Protein AF-A0A5B9FQT1-F1 (afdb_monomer)

Secondary structure (DSSP, 8-state):
-HHHHHHHHHHHHHHHHHHHHHH-----HHHHHSPPTTEEEEEEESSS--SS-PPEEEE-TTSEEEEEEE-TTS-EEE-SEETTEE---EEEEE-TTSEEEETTEEEEEEEE-SSEEEEEETTTTEEEEEEEEETT-SPPPHHHHHHHHHH-GGGS---S---

Solvent-accessible surface area (backbone atoms only — not comparable to full-atom values): 9468 Å² total; per-residue (Å²): 112,72,70,59,55,53,51,52,52,51,52,54,50,53,52,52,53,53,52,55,61,62,70,65,59,73,72,53,69,58,66,54,61,38,47,54,99,58,33,31,31,36,44,43,37,77,89,61,65,48,81,96,65,41,58,27,36,35,39,43,95,86,35,40,30,40,48,28,45,68,48,64,85,54,48,81,43,79,43,54,58,62,86,92,45,74,46,72,79,28,50,41,51,64,50,97,84,40,34,38,36,51,59,96,44,70,28,42,54,80,46,74,51,90,51,38,38,37,31,38,36,74,95,70,78,43,60,36,37,34,37,60,41,51,70,84,49,90,72,74,34,64,50,56,58,56,52,52,45,70,75,42,47,86,82,56,70,81,84,79,71,96,124

pLDDT: mean 82.88, std 13.36, range [40.06, 96.5]

Sequence (163 aa):
MLKSIKRIIVFSLLFLQSLIIISCQNQSLEKCVINGKKDYWLLYDEVEPGYLGGPYFKFNDDGVCRRYQKDLNNEFTQTNSQGDLVFYDTAWSVSRDSILTWGEHSLDIVDYNENTITLYLNRQDRFLFLFRVNENSARKPLRYYIDKRKEYPEKYPEPYSKL

Foldseek 3Di:
DVVVVVVVVVVVVVVVVVVVVVVPPPPPVLNLQADDPQKWWAKAFPVCGDDVWGWIWGCHPVQWIWIWGADQQLDIDTDQADVVRGDDTWGWDADPQQWIDTHPATWHFPDGDNAKTWTARVVVRGIMMIGMDGSPDPDHGPVVVVVVCVVCVVVVPDDDDDD

Mean predicted aligned error: 10.68 Å

Nearest PDB structures (foldseek):
  1n5b-assembly1_A  TM=2.147E-01  e=5.914E-01  Yersinia enterocolitica
  7nsb-assembly1_7  TM=2.151E-01  e=1.022E+00  Saccharomyces cerevisiae S288C
  7oui-assembly1_o  TM=2.557E-01  e=1.866E+00  Arabidopsis thaliana
  1x6b-assembly1_A  TM=4.214E-01  e=9.125E+00  Homo sapiens
  5mdx-assembly1_o  TM=1.273E-01  e=4.732E+00  Arabidopsis thaliana

Radius of gyration: 23.07 Å; Cα contacts (8 Å, |Δi|>4): 232; chains: 1; bounding box: 36×56×79 Å

Organism: NCBI:txid2602769

Structure (mmCIF, N/CA/C/O backbone):
data_AF-A0A5B9FQT1-F1
#
_entry.id   AF-A0A5B9FQT1-F1
#
loop_
_atom_site.group_PDB
_atom_site.id
_atom_site.type_symbol
_atom_site.label_atom_id
_atom_site.label_alt_id
_atom_site.label_comp_id
_atom_site.label_asym_id
_atom_site.label_entity_id
_atom_site.label_seq_id
_atom_site.pdbx_PDB_ins_code
_atom_site.Cartn_x
_atom_site.Cartn_y
_atom_site.Cartn_z
_atom_site.occupancy
_atom_site.B_iso_or_equiv
_atom_site.auth_seq_id
_atom_site.auth_comp_id
_atom_site.auth_asym_id
_atom_site.auth_atom_id
_atom_site.pdbx_PDB_model_num
ATOM 1 N N . MET A 1 1 ? -5.832 -35.274 51.185 1.00 58.97 1 MET A N 1
ATOM 2 C CA . MET A 1 1 ? -4.822 -35.149 50.109 1.00 58.97 1 MET A CA 1
ATOM 3 C C . MET A 1 1 ? -5.441 -35.151 48.704 1.00 58.97 1 MET A C 1
ATOM 5 O O . MET A 1 1 ? -5.310 -34.154 48.009 1.00 58.97 1 MET A O 1
ATOM 9 N N . LEU A 1 2 ? -6.209 -36.181 48.310 1.00 59.16 2 LEU A N 1
ATOM 10 C CA . LEU A 1 2 ? -6.812 -36.302 46.963 1.00 59.16 2 LEU A CA 1
ATOM 11 C C . LEU A 1 2 ? -7.696 -35.111 46.516 1.00 59.16 2 LEU A C 1
ATOM 13 O O . LEU A 1 2 ? -7.672 -34.716 45.353 1.00 59.16 2 LEU A O 1
ATOM 17 N N . LYS A 1 3 ? -8.469 -34.512 47.437 1.00 63.12 3 LYS A N 1
ATOM 18 C CA . LYS A 1 3 ? -9.337 -33.351 47.143 1.00 63.12 3 LYS A CA 1
ATOM 19 C C . LYS A 1 3 ? -8.549 -32.075 46.811 1.00 63.12 3 LYS A C 1
ATOM 21 O O . LYS A 1 3 ? -8.993 -31.312 45.959 1.00 63.12 3 LYS A O 1
ATOM 26 N N . SER A 1 4 ? -7.387 -31.859 47.435 1.00 68.19 4 SER A N 1
ATOM 27 C CA . SER A 1 4 ? -6.521 -30.711 47.117 1.00 68.19 4 SER A CA 1
ATOM 28 C C . SER A 1 4 ? -5.854 -30.875 45.756 1.00 68.19 4 SER A C 1
ATOM 30 O O . SER A 1 4 ? -5.806 -29.918 44.997 1.00 68.19 4 SER A O 1
ATOM 32 N N . ILE A 1 5 ? -5.436 -32.096 45.407 1.00 75.81 5 ILE A N 1
ATOM 33 C CA . ILE A 1 5 ? -4.836 -32.398 44.098 1.00 75.81 5 ILE A CA 1
ATOM 34 C C . ILE A 1 5 ? -5.850 -32.145 42.969 1.00 75.81 5 ILE A C 1
ATOM 36 O O . ILE A 1 5 ? -5.521 -31.482 41.991 1.00 75.81 5 ILE A O 1
ATOM 40 N N . LYS A 1 6 ? -7.116 -32.560 43.140 1.00 75.06 6 LYS A N 1
ATOM 41 C CA . LYS A 1 6 ? -8.190 -32.251 42.174 1.00 75.06 6 LYS A CA 1
ATOM 42 C C . LYS A 1 6 ? -8.433 -30.746 42.008 1.00 75.06 6 LYS A C 1
ATOM 44 O O . LYS A 1 6 ? -8.639 -30.295 40.889 1.00 75.06 6 LYS A O 1
ATOM 49 N N . ARG A 1 7 ? -8.397 -29.966 43.097 1.00 79.69 7 ARG A N 1
ATOM 50 C CA . ARG A 1 7 ? -8.567 -28.502 43.033 1.00 79.69 7 ARG A CA 1
ATOM 51 C C . ARG A 1 7 ? -7.412 -27.818 42.304 1.00 79.69 7 ARG A C 1
ATOM 53 O O . ARG A 1 7 ? -7.671 -26.930 41.502 1.00 79.69 7 ARG A O 1
ATOM 60 N N . ILE A 1 8 ? -6.175 -28.257 42.539 1.00 84.62 8 ILE A N 1
ATOM 61 C CA . ILE A 1 8 ? -4.988 -27.726 41.854 1.00 84.62 8 ILE A CA 1
ATOM 62 C C . ILE A 1 8 ? -5.077 -27.997 40.350 1.00 84.62 8 ILE A C 1
ATOM 64 O O . ILE A 1 8 ? -4.928 -27.068 39.569 1.00 84.62 8 ILE A O 1
ATOM 68 N N . ILE A 1 9 ? -5.420 -29.226 39.945 1.00 84.56 9 ILE A N 1
ATOM 69 C CA . ILE A 1 9 ? -5.557 -29.586 38.523 1.00 84.56 9 ILE A CA 1
ATOM 70 C C . ILE A 1 9 ? -6.621 -28.725 37.829 1.00 84.56 9 ILE A C 1
ATOM 72 O O . ILE A 1 9 ? -6.376 -28.223 36.737 1.00 84.56 9 ILE A O 1
ATOM 76 N N . VAL A 1 10 ? -7.780 -28.510 38.463 1.00 84.94 10 VAL A N 1
ATOM 77 C CA . VAL A 1 10 ? -8.852 -27.670 37.897 1.00 84.94 10 VAL A CA 1
ATOM 78 C C . VAL A 1 10 ? -8.406 -26.212 37.757 1.00 84.94 10 VAL A C 1
ATOM 80 O O . VAL A 1 10 ? -8.638 -25.610 36.712 1.00 84.94 10 VAL A O 1
ATOM 83 N N . PHE A 1 11 ? -7.723 -25.654 38.760 1.00 87.00 11 PHE A N 1
ATOM 84 C CA . PHE A 1 11 ? -7.180 -24.295 38.677 1.00 87.00 11 PHE A CA 1
ATOM 85 C C . PHE A 1 11 ? -6.124 -24.157 37.576 1.00 87.00 11 PHE A C 1
ATOM 87 O O . PHE A 1 11 ? -6.158 -23.189 36.821 1.00 87.00 11 PHE A O 1
ATOM 94 N N . SER A 1 12 ? -5.226 -25.135 37.441 1.00 85.75 12 SER A N 1
ATOM 95 C CA . SER A 1 12 ? -4.229 -25.156 36.368 1.00 85.75 12 SER A CA 1
ATOM 96 C C . SER A 1 12 ? -4.880 -25.239 34.986 1.00 85.75 12 SER A C 1
ATOM 98 O O . SER A 1 12 ? -4.436 -24.554 34.070 1.00 85.75 12 SER A O 1
ATOM 100 N N . LEU A 1 13 ? -5.956 -26.020 34.836 1.00 85.62 13 LEU A N 1
ATOM 101 C CA . LEU A 1 13 ? -6.678 -26.149 33.569 1.00 85.62 13 LEU A CA 1
ATOM 102 C C . LEU A 1 13 ? -7.410 -24.851 33.187 1.00 85.62 13 LEU A C 1
ATOM 104 O O . LEU A 1 13 ? -7.356 -24.437 32.033 1.00 85.62 13 LEU A O 1
ATOM 108 N N . LEU A 1 14 ? -8.046 -24.187 34.159 1.00 83.69 14 LEU A N 1
ATOM 109 C CA . LEU A 1 14 ? -8.715 -22.894 33.962 1.00 83.69 14 LEU A CA 1
ATOM 110 C C . LEU A 1 14 ? -7.716 -21.783 33.621 1.00 83.69 14 LEU A C 1
ATOM 112 O O . LEU A 1 14 ? -7.975 -20.962 32.743 1.00 83.69 14 LEU A O 1
ATOM 116 N N . PHE A 1 15 ? -6.547 -21.782 34.265 1.00 84.25 15 PHE A N 1
ATOM 117 C CA . PHE A 1 15 ? -5.469 -20.850 33.948 1.00 84.25 15 PHE A CA 1
ATOM 118 C C . PHE A 1 15 ? -4.927 -21.084 32.530 1.00 84.25 15 PHE A C 1
ATOM 120 O O . PHE A 1 15 ? -4.775 -20.135 31.761 1.00 84.25 15 PHE A O 1
ATOM 127 N N . LEU A 1 16 ? -4.734 -22.344 32.129 1.00 82.56 16 LEU A N 1
ATOM 128 C CA . LEU A 1 16 ? -4.306 -22.690 30.773 1.00 82.56 16 LEU A CA 1
ATOM 129 C C . LEU A 1 16 ? -5.355 -22.281 29.722 1.00 82.56 16 LEU A C 1
ATOM 131 O O . LEU A 1 16 ? -4.995 -21.729 28.687 1.00 82.56 16 LEU A O 1
ATOM 135 N N . GLN A 1 17 ? -6.649 -22.461 30.010 1.00 77.62 17 GLN A N 1
ATOM 136 C CA . GLN A 1 17 ? -7.736 -21.964 29.157 1.00 77.62 17 GLN A CA 1
ATOM 137 C C . GLN A 1 17 ? -7.740 -20.433 29.051 1.00 77.62 17 GLN A C 1
ATOM 139 O O . GLN A 1 17 ? -7.922 -19.911 27.953 1.00 77.62 17 GLN A O 1
ATOM 144 N N . SER A 1 18 ? -7.468 -19.699 30.138 1.00 75.12 18 SER A N 1
ATOM 145 C CA . SER A 1 18 ? -7.366 -18.233 30.070 1.00 75.12 18 SER A CA 1
ATOM 146 C C . SER A 1 18 ? -6.196 -17.747 29.209 1.00 75.12 18 SER A C 1
ATOM 148 O O . SER A 1 18 ? -6.330 -16.736 28.525 1.00 75.12 18 SER A O 1
ATOM 150 N N . LEU A 1 19 ? -5.083 -18.489 29.162 1.00 68.94 19 LEU A N 1
ATOM 151 C CA . LEU A 1 19 ? -3.942 -18.159 28.301 1.00 68.94 19 LEU A CA 1
ATOM 152 C C . LEU A 1 19 ? -4.260 -18.371 26.812 1.00 68.94 19 LEU A C 1
ATOM 154 O O . LEU A 1 19 ? -3.812 -17.590 25.974 1.00 68.94 19 LEU A O 1
ATOM 158 N N . ILE A 1 20 ? -5.084 -19.370 26.480 1.00 64.44 20 ILE A N 1
ATOM 159 C CA . ILE A 1 20 ? -5.521 -19.627 25.097 1.00 64.44 20 ILE A CA 1
ATOM 160 C C . ILE A 1 20 ? -6.446 -18.503 24.594 1.00 64.44 20 ILE A C 1
ATOM 162 O O . ILE A 1 20 ? -6.334 -18.089 23.443 1.00 64.44 20 ILE A O 1
ATOM 166 N N . ILE A 1 21 ? -7.302 -17.944 25.460 1.00 59.56 21 ILE A N 1
ATOM 167 C CA . ILE A 1 21 ? -8.218 -16.845 25.098 1.00 59.56 21 ILE A CA 1
ATOM 168 C C . ILE A 1 21 ? -7.454 -15.538 24.813 1.00 59.56 21 ILE A C 1
ATOM 170 O O . ILE A 1 21 ? -7.856 -14.773 23.941 1.00 59.56 21 ILE A O 1
ATOM 174 N N . ILE A 1 22 ? -6.324 -15.295 25.488 1.00 55.47 22 ILE A N 1
ATOM 175 C CA . ILE A 1 22 ? -5.496 -14.093 25.269 1.00 55.47 22 ILE A CA 1
ATOM 176 C C . ILE A 1 22 ? -4.637 -14.230 24.000 1.00 55.47 22 ILE A C 1
ATOM 178 O O . ILE A 1 22 ? -4.338 -13.230 23.352 1.00 55.47 22 ILE A O 1
ATOM 182 N N . SER A 1 23 ? -4.273 -15.460 23.610 1.00 45.94 23 SER A N 1
ATOM 183 C CA . SER A 1 23 ? -3.486 -15.722 22.395 1.00 45.94 23 SER A CA 1
ATOM 184 C C . SER A 1 23 ? -4.308 -15.677 21.103 1.00 45.94 23 SER A C 1
ATOM 186 O O . SER A 1 23 ? -3.719 -15.575 20.029 1.00 45.94 23 SER A O 1
ATOM 188 N N . CYS A 1 24 ? -5.643 -15.666 21.180 1.00 47.91 24 CYS A N 1
ATOM 189 C CA . CYS A 1 24 ? -6.507 -15.201 20.090 1.00 47.91 24 CYS A CA 1
ATOM 190 C C . CYS A 1 24 ? -6.536 -13.661 20.075 1.00 47.91 24 CYS A C 1
ATOM 192 O O . CYS A 1 24 ? -7.586 -13.021 20.043 1.00 47.91 24 CYS A O 1
ATOM 194 N N . GLN A 1 25 ? -5.361 -13.042 20.169 1.00 48.44 25 GLN A N 1
ATOM 195 C CA . GLN A 1 25 ? -5.216 -11.611 19.995 1.00 48.44 25 GLN A CA 1
ATOM 196 C C . GLN A 1 25 ? -5.406 -11.336 18.508 1.00 48.44 25 GLN A C 1
ATOM 198 O O . GLN A 1 25 ? -4.471 -11.450 17.719 1.00 48.44 25 GLN A O 1
ATOM 203 N N . ASN A 1 26 ? -6.644 -11.004 18.138 1.00 51.97 26 ASN A N 1
ATOM 204 C CA . ASN A 1 26 ? -6.962 -10.300 16.906 1.00 51.97 26 ASN A CA 1
ATOM 205 C C . ASN A 1 26 ? -5.933 -9.177 16.756 1.00 51.97 26 ASN A C 1
ATOM 207 O O . ASN A 1 26 ? -5.980 -8.180 17.484 1.00 51.97 26 ASN A O 1
ATOM 211 N N . GLN A 1 27 ? -4.960 -9.358 15.863 1.00 59.03 27 GLN A N 1
ATOM 212 C CA . GLN A 1 27 ? -4.136 -8.254 15.404 1.00 59.03 27 GLN A CA 1
ATOM 213 C C . GLN A 1 27 ? -5.136 -7.193 14.945 1.00 59.03 27 GLN A C 1
ATOM 215 O O . GLN A 1 27 ? -6.012 -7.497 14.132 1.00 59.03 27 GLN A O 1
ATOM 220 N N . SER A 1 28 ? -5.117 -6.004 15.556 1.00 77.31 28 SER A N 1
ATOM 221 C CA . SER A 1 28 ? -6.090 -4.985 15.169 1.00 77.31 28 SER A CA 1
ATOM 222 C C . SER A 1 28 ? -5.908 -4.725 13.678 1.00 77.31 28 SER A C 1
ATOM 224 O O . SER A 1 28 ? -4.776 -4.583 13.222 1.00 77.31 28 SER A O 1
ATOM 226 N N . LEU A 1 29 ? -7.003 -4.711 12.919 1.00 86.25 29 LEU A N 1
ATOM 227 C CA . LEU A 1 29 ? -6.985 -4.526 11.465 1.00 86.25 29 LEU A CA 1
ATOM 228 C C . LEU A 1 29 ? -6.125 -3.320 11.055 1.00 86.25 29 LEU A C 1
ATOM 230 O O . LEU A 1 29 ? -5.330 -3.386 10.125 1.00 86.25 29 LEU A O 1
ATOM 234 N N . GLU A 1 30 ? -6.195 -2.255 11.849 1.00 89.62 30 GLU A N 1
ATOM 235 C CA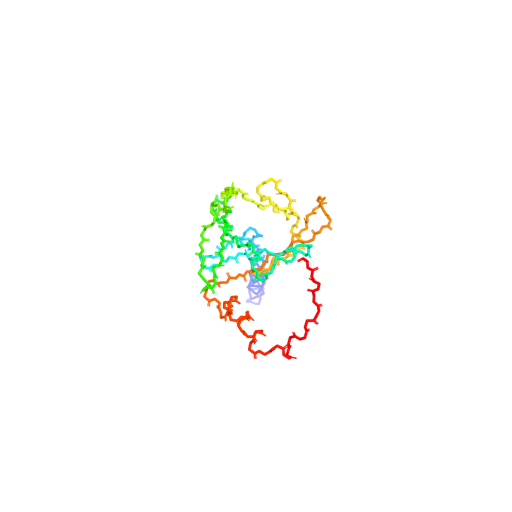 . GLU A 1 30 ? -5.338 -1.075 11.758 1.00 89.62 30 GLU A CA 1
ATOM 236 C C . GLU A 1 30 ? -3.830 -1.400 11.764 1.00 89.62 30 GLU A C 1
ATOM 2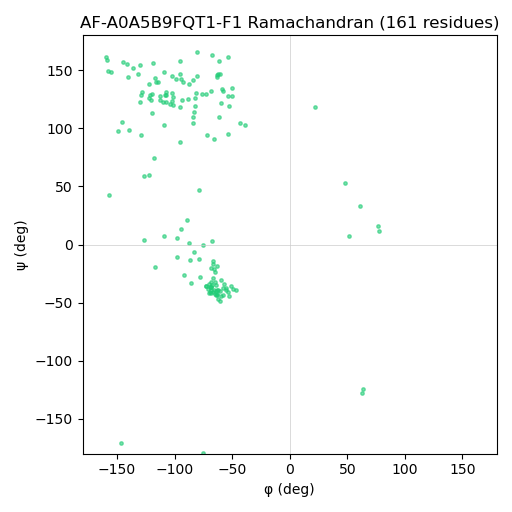38 O O . GLU A 1 30 ? -3.090 -0.889 10.928 1.00 89.62 30 GLU A O 1
ATOM 243 N N . LYS A 1 31 ? -3.358 -2.304 12.635 1.00 88.31 31 LYS A N 1
ATOM 244 C CA . LYS A 1 31 ? -1.952 -2.750 12.656 1.00 88.31 31 LYS A CA 1
ATOM 245 C C . LYS A 1 31 ? -1.567 -3.539 11.411 1.00 88.31 31 LYS A C 1
ATOM 247 O O . LYS A 1 31 ? -0.395 -3.530 11.046 1.00 88.31 31 LYS A O 1
ATOM 252 N N . CYS A 1 32 ? -2.513 -4.232 10.776 1.00 89.06 32 CYS A N 1
ATOM 253 C CA . CYS A 1 32 ? -2.255 -4.878 9.494 1.00 89.06 32 CYS A CA 1
ATOM 254 C C . CYS A 1 32 ? -2.058 -3.825 8.402 1.00 89.06 32 CYS A C 1
ATOM 256 O O . CYS A 1 32 ? -1.148 -3.985 7.601 1.00 89.06 32 CYS A O 1
ATOM 258 N N . VAL A 1 33 ? -2.834 -2.735 8.413 1.00 92.25 33 VAL A N 1
ATOM 259 C CA . VAL A 1 33 ? -2.724 -1.636 7.437 1.00 92.25 33 VAL A CA 1
ATOM 260 C C . VAL A 1 33 ? -1.444 -0.816 7.621 1.00 92.25 33 VAL A C 1
ATOM 262 O O . VAL A 1 33 ? -0.788 -0.499 6.628 1.00 92.25 33 VAL A O 1
ATOM 265 N N . ILE A 1 34 ? -1.041 -0.510 8.858 1.00 93.62 34 ILE A N 1
ATOM 266 C CA . ILE A 1 34 ? 0.164 0.291 9.133 1.00 93.62 34 ILE A CA 1
ATOM 267 C C . ILE A 1 34 ? 1.415 -0.379 8.551 1.00 93.62 34 ILE A C 1
ATOM 269 O O . ILE A 1 34 ? 1.652 -1.578 8.719 1.00 93.62 34 ILE A O 1
ATOM 273 N N . ASN A 1 35 ? 2.244 0.409 7.866 1.00 91.75 35 ASN A N 1
ATOM 274 C CA . ASN A 1 35 ? 3.502 -0.061 7.297 1.00 91.75 35 ASN A CA 1
ATOM 275 C C . ASN A 1 35 ? 4.629 -0.123 8.336 1.00 91.75 35 ASN A C 1
ATOM 277 O O . ASN A 1 35 ? 4.778 0.758 9.181 1.00 91.75 35 ASN A O 1
ATOM 281 N N . GLY A 1 36 ? 5.509 -1.119 8.202 1.00 86.88 36 GLY A N 1
ATOM 282 C CA . GLY A 1 36 ? 6.832 -1.072 8.819 1.00 86.88 36 GLY A CA 1
ATOM 283 C C . GLY A 1 36 ? 7.712 0.011 8.181 1.00 86.88 36 GLY A C 1
ATOM 284 O O . GLY A 1 36 ? 7.463 0.470 7.065 1.00 86.88 36 GLY A O 1
ATOM 285 N N . LYS A 1 37 ? 8.802 0.403 8.858 1.00 86.62 37 LYS A N 1
ATOM 286 C CA . LYS A 1 37 ? 9.700 1.491 8.398 1.00 86.62 37 LYS A CA 1
ATOM 287 C C . LYS A 1 37 ? 10.167 1.337 6.946 1.00 86.62 37 LYS A C 1
ATOM 289 O O . LYS A 1 37 ? 10.326 2.334 6.245 1.00 86.62 37 LYS A O 1
ATOM 294 N N . LYS A 1 38 ? 10.390 0.099 6.514 1.00 90.94 38 LYS A N 1
ATOM 295 C CA . LYS A 1 38 ? 10.967 -0.269 5.215 1.00 90.94 38 LYS A CA 1
ATOM 296 C C . LYS A 1 38 ? 9.947 -0.911 4.271 1.00 90.94 38 LYS A C 1
ATOM 298 O O . LYS A 1 38 ? 10.324 -1.411 3.215 1.00 90.94 38 LYS A O 1
ATOM 303 N N . ASP A 1 39 ? 8.677 -0.912 4.663 1.00 93.19 39 ASP A N 1
ATOM 304 C CA . ASP A 1 39 ? 7.599 -1.560 3.930 1.00 93.19 39 ASP A CA 1
ATOM 305 C C . ASP A 1 39 ? 6.684 -0.524 3.293 1.00 93.19 39 ASP A C 1
ATOM 307 O O . ASP A 1 39 ? 6.463 0.562 3.827 1.00 93.19 39 ASP A O 1
ATOM 311 N N . TYR A 1 40 ? 6.128 -0.890 2.150 1.00 94.31 40 TYR A N 1
ATOM 312 C CA . TYR A 1 40 ? 5.225 -0.075 1.354 1.00 94.31 40 TYR A CA 1
ATOM 313 C C . TYR A 1 40 ? 4.072 -0.951 0.881 1.00 94.31 40 TYR A C 1
ATOM 315 O O . TYR A 1 40 ? 4.246 -2.153 0.680 1.00 94.31 40 TYR A O 1
ATOM 323 N N . TRP A 1 41 ? 2.908 -0.356 0.665 1.00 94.81 41 TRP A N 1
ATOM 324 C CA . TRP A 1 41 ? 1.818 -1.002 -0.054 1.00 94.81 41 TRP A CA 1
ATOM 325 C C . TRP A 1 41 ? 1.856 -0.605 -1.515 1.00 94.81 41 TRP A C 1
ATOM 327 O O . TRP A 1 41 ? 1.722 0.569 -1.838 1.00 94.81 41 TRP A O 1
ATOM 337 N N . LEU A 1 42 ? 2.035 -1.577 -2.397 1.00 92.44 42 LEU A N 1
ATOM 338 C CA . LEU A 1 42 ? 1.827 -1.413 -3.826 1.00 92.44 42 LEU A CA 1
ATOM 339 C C . LEU A 1 42 ? 0.336 -1.564 -4.120 1.00 92.44 42 LEU A C 1
ATOM 341 O O . LEU A 1 42 ? -0.219 -2.635 -3.879 1.00 92.44 42 LEU A O 1
ATOM 345 N N . LEU A 1 43 ? -0.283 -0.517 -4.656 1.00 91.44 43 LEU A N 1
ATOM 346 C CA . LEU A 1 43 ? -1.657 -0.578 -5.137 1.00 91.44 43 LEU A CA 1
ATOM 347 C C . LEU A 1 43 ? -1.706 -1.192 -6.537 1.00 91.44 43 LEU A C 1
ATOM 349 O O . LEU A 1 43 ? -0.997 -0.757 -7.448 1.00 91.44 43 LEU A O 1
ATOM 353 N N . TYR A 1 44 ? -2.586 -2.170 -6.697 1.00 88.94 44 TYR A N 1
ATOM 354 C CA . TYR A 1 44 ? -2.999 -2.726 -7.972 1.00 88.94 44 TYR A CA 1
ATOM 355 C C . TYR A 1 44 ? -4.505 -2.532 -8.139 1.00 88.94 44 TYR A C 1
ATOM 357 O O . TYR A 1 44 ? -5.288 -2.861 -7.246 1.00 88.94 44 TYR A O 1
ATOM 365 N N . ASP A 1 45 ? -4.880 -1.990 -9.289 1.00 85.38 45 ASP A N 1
ATOM 366 C CA . ASP A 1 45 ? -6.259 -1.849 -9.733 1.00 85.38 45 ASP A CA 1
ATOM 367 C C . ASP A 1 45 ? -6.485 -2.858 -10.859 1.00 85.38 45 ASP A C 1
ATOM 369 O O . ASP A 1 45 ? -5.684 -2.939 -11.793 1.00 85.38 45 ASP A O 1
ATOM 373 N N . GLU A 1 46 ? -7.543 -3.655 -10.748 1.00 75.44 46 GLU A N 1
ATOM 374 C CA . GLU A 1 46 ? -7.882 -4.670 -11.744 1.00 75.44 46 GLU A CA 1
ATOM 375 C C . GLU A 1 46 ? -8.229 -4.051 -13.107 1.00 75.44 46 GLU A C 1
ATOM 377 O O . GLU A 1 46 ? -7.901 -4.619 -14.149 1.00 75.44 46 GLU A O 1
ATOM 382 N N . VAL A 1 47 ? -8.866 -2.876 -13.106 1.00 74.81 47 VAL A N 1
ATOM 383 C CA . VAL A 1 47 ? -9.384 -2.222 -14.319 1.00 74.81 47 VAL A CA 1
ATOM 384 C C . VAL A 1 47 ? -8.313 -1.381 -15.003 1.00 74.81 47 VAL A C 1
ATOM 386 O O . VAL A 1 47 ? -8.271 -1.284 -16.229 1.00 74.81 47 VAL A O 1
ATOM 389 N N . GLU A 1 48 ? -7.416 -0.799 -14.215 1.00 66.88 48 GLU A N 1
ATOM 390 C CA . GLU A 1 48 ? -6.250 -0.072 -14.705 1.00 66.88 48 GLU A CA 1
ATOM 391 C C . GLU A 1 48 ? -4.986 -0.773 -14.208 1.00 66.88 48 GLU A C 1
ATOM 393 O O . GLU A 1 48 ? -4.326 -0.275 -13.289 1.00 66.88 48 GLU A O 1
ATOM 398 N N . PRO A 1 49 ? -4.630 -1.937 -14.791 1.00 58.78 49 PRO A N 1
ATOM 399 C CA . PRO A 1 49 ? -3.437 -2.661 -14.399 1.00 58.78 49 PRO A CA 1
ATOM 400 C C . PRO A 1 49 ? -2.221 -1.810 -14.759 1.00 58.78 49 PRO A C 1
ATOM 402 O O . PRO A 1 49 ? -1.688 -1.866 -15.867 1.00 58.78 49 PRO A O 1
ATOM 405 N N . GLY A 1 50 ? -1.786 -0.980 -13.812 1.00 52.19 50 GLY A N 1
ATOM 406 C CA . GLY A 1 50 ? -0.602 -0.157 -13.964 1.00 52.19 50 GLY A CA 1
ATOM 407 C C . GLY A 1 50 ? 0.565 -1.057 -14.350 1.00 52.19 50 GLY A C 1
ATOM 408 O O . GLY A 1 50 ? 0.825 -2.064 -13.687 1.00 52.19 50 GLY A O 1
ATOM 409 N N . TYR A 1 51 ? 1.262 -0.715 -15.433 1.00 50.28 51 TYR A N 1
ATOM 410 C CA . TYR A 1 51 ? 2.406 -1.468 -15.941 1.00 50.28 51 TYR A CA 1
ATOM 411 C C . TYR A 1 51 ? 3.460 -1.666 -14.844 1.00 50.28 51 TYR A C 1
ATOM 413 O O . TYR A 1 51 ? 4.288 -0.793 -14.617 1.00 50.28 51 TYR A O 1
ATOM 421 N N . LEU A 1 52 ? 3.435 -2.810 -14.149 1.00 51.97 52 LEU A N 1
ATOM 422 C CA . LEU A 1 52 ? 4.439 -3.285 -13.178 1.00 51.97 52 LEU A CA 1
ATOM 423 C C . LEU A 1 52 ? 4.854 -2.298 -12.054 1.00 51.97 52 LEU A C 1
ATOM 425 O O . LEU A 1 52 ? 5.764 -2.615 -11.279 1.00 51.97 52 LEU A O 1
ATOM 429 N N . GLY A 1 53 ? 4.185 -1.151 -11.929 1.00 57.62 53 GLY A N 1
ATOM 430 C CA . GLY A 1 53 ? 4.652 0.028 -11.200 1.00 57.62 53 GLY A CA 1
ATOM 431 C C . GLY A 1 53 ? 3.510 0.938 -10.757 1.00 57.62 53 GLY A C 1
ATOM 432 O O . GLY A 1 53 ? 3.610 2.155 -1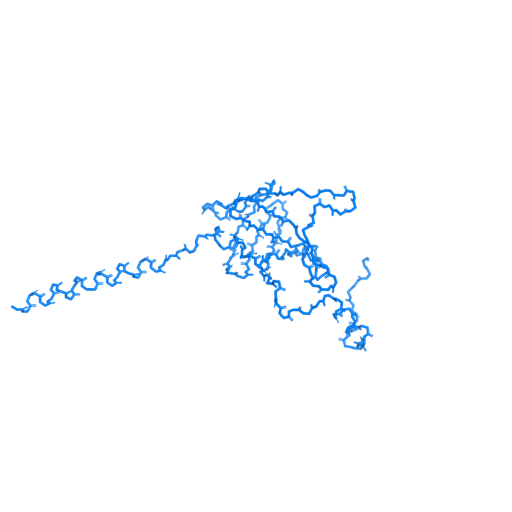0.890 1.00 57.62 53 GLY A O 1
ATOM 433 N N . GLY A 1 54 ? 2.425 0.344 -10.249 1.00 69.31 54 GLY A N 1
ATOM 434 C CA . GLY A 1 54 ? 1.378 1.080 -9.541 1.00 69.31 54 GLY A CA 1
ATOM 435 C C . GLY A 1 54 ? 1.946 1.935 -8.393 1.00 69.31 54 GLY A C 1
ATOM 436 O O . GLY A 1 54 ? 3.088 1.733 -7.964 1.00 69.31 54 GLY A O 1
ATOM 437 N N . PRO A 1 55 ? 1.187 2.929 -7.909 1.00 85.69 55 PRO A N 1
ATOM 438 C CA . PRO A 1 55 ? 1.651 3.798 -6.840 1.00 85.69 55 PRO A CA 1
ATOM 439 C C . PRO A 1 55 ? 1.902 3.016 -5.549 1.00 85.69 55 PRO A C 1
ATOM 441 O O . PRO A 1 55 ? 1.198 2.055 -5.229 1.00 85.69 55 PRO A O 1
ATOM 444 N N . TYR A 1 56 ? 2.915 3.457 -4.808 1.00 91.94 56 TYR A N 1
ATOM 445 C CA . TYR A 1 56 ? 3.248 2.901 -3.507 1.00 91.94 56 TYR A CA 1
ATOM 446 C C . TYR A 1 56 ? 2.741 3.828 -2.411 1.00 91.94 56 TYR A C 1
ATOM 448 O O . TYR A 1 56 ? 2.794 5.048 -2.550 1.00 91.94 56 TYR A O 1
ATOM 456 N N . PHE A 1 57 ? 2.294 3.257 -1.303 1.00 94.06 57 PHE A N 1
ATOM 457 C CA . PHE A 1 57 ? 1.733 4.005 -0.188 1.00 94.06 57 PHE A CA 1
ATOM 458 C C . PHE A 1 57 ? 2.329 3.559 1.139 1.00 94.06 57 PHE A C 1
ATOM 460 O O . PHE A 1 57 ? 2.647 2.382 1.327 1.00 94.06 57 PHE A O 1
ATOM 467 N N . LYS A 1 58 ? 2.465 4.510 2.063 1.00 95.56 58 LYS A N 1
ATOM 468 C CA . LYS A 1 58 ? 2.723 4.235 3.477 1.00 95.56 58 LYS A CA 1
ATOM 469 C C . LYS A 1 58 ? 1.599 4.794 4.328 1.00 95.56 58 LYS A C 1
ATOM 471 O O . LYS A 1 58 ? 1.485 6.015 4.427 1.00 95.56 58 LYS A O 1
ATOM 476 N N . PHE A 1 59 ? 0.834 3.908 4.954 1.00 95.38 59 PHE A N 1
ATOM 477 C CA . PHE A 1 59 ? -0.101 4.228 6.027 1.00 95.38 59 PHE A CA 1
ATOM 478 C C . PHE A 1 59 ? 0.689 4.271 7.336 1.00 95.38 59 PHE A C 1
ATOM 480 O O . PHE A 1 59 ? 1.208 3.249 7.793 1.00 95.38 59 PHE A O 1
ATOM 487 N N . ASN A 1 60 ? 0.856 5.470 7.887 1.00 94.00 60 ASN A N 1
ATOM 488 C CA . ASN A 1 60 ? 1.628 5.693 9.106 1.00 94.00 60 ASN A CA 1
ATOM 489 C C . ASN A 1 60 ? 0.699 5.720 10.327 1.00 94.00 60 ASN A C 1
ATOM 491 O O . ASN A 1 60 ? -0.496 5.983 10.200 1.00 94.00 60 ASN A O 1
ATOM 495 N N . ASP A 1 61 ? 1.257 5.461 11.505 1.00 93.75 61 ASP A N 1
ATOM 496 C CA . ASP A 1 61 ? 0.545 5.446 12.790 1.00 93.75 61 ASP A CA 1
ATOM 497 C C . ASP A 1 61 ? 0.020 6.826 13.232 1.00 93.75 61 ASP A C 1
ATOM 499 O O . ASP A 1 61 ? -0.841 6.905 14.104 1.00 93.75 61 ASP A O 1
ATOM 503 N N . ASP A 1 62 ? 0.486 7.905 12.597 1.00 93.25 62 ASP A N 1
ATOM 504 C CA . ASP A 1 62 ? -0.027 9.273 12.745 1.00 93.25 62 ASP A CA 1
ATOM 505 C C . ASP A 1 62 ? -1.375 9.512 12.024 1.00 93.25 62 ASP A C 1
ATOM 507 O O . ASP A 1 62 ? -1.907 10.621 12.070 1.00 93.25 62 ASP A O 1
ATOM 511 N N . GLY A 1 63 ? -1.933 8.495 11.354 1.00 93.56 63 GLY A N 1
ATOM 512 C CA . GLY A 1 63 ? -3.168 8.610 10.572 1.00 93.56 63 GLY A CA 1
ATOM 513 C C . GLY A 1 63 ? -2.972 9.275 9.206 1.00 93.56 63 GLY A C 1
ATOM 514 O O . GLY A 1 63 ? -3.948 9.615 8.536 1.00 93.56 63 GLY A O 1
ATOM 515 N N . VAL A 1 64 ? -1.724 9.454 8.757 1.00 95.19 64 VAL A N 1
ATOM 516 C CA . VAL A 1 64 ? -1.384 10.038 7.457 1.00 95.19 64 VAL A CA 1
ATOM 517 C C . VAL A 1 64 ? -0.860 8.970 6.502 1.00 95.19 64 VAL A C 1
ATOM 519 O O . VAL A 1 64 ? 0.036 8.181 6.813 1.00 95.19 64 VAL A O 1
ATOM 522 N N . CYS A 1 65 ? -1.417 8.959 5.297 1.00 94.38 65 CYS A N 1
ATOM 523 C CA . CYS A 1 65 ? -0.992 8.144 4.177 1.00 94.38 65 CYS A CA 1
ATOM 524 C C . CYS A 1 65 ? -0.163 8.991 3.209 1.00 94.38 65 CYS A C 1
ATOM 526 O O . CYS A 1 65 ? -0.601 10.054 2.765 1.00 94.38 65 CYS A O 1
ATOM 528 N N . ARG A 1 66 ? 1.035 8.507 2.874 1.00 93.56 66 ARG A N 1
ATOM 529 C CA . ARG A 1 66 ? 1.969 9.182 1.962 1.00 93.56 66 ARG A CA 1
ATOM 530 C C . ARG A 1 66 ? 2.189 8.349 0.714 1.00 93.56 66 ARG A C 1
ATOM 532 O O . ARG A 1 66 ? 2.324 7.126 0.800 1.00 93.56 66 ARG A O 1
ATOM 539 N N . ARG A 1 67 ? 2.255 9.016 -0.438 1.00 92.25 67 ARG A N 1
ATOM 540 C CA . ARG A 1 67 ? 2.489 8.385 -1.739 1.00 92.25 67 ARG A CA 1
ATOM 541 C C . ARG A 1 67 ? 3.975 8.372 -2.081 1.00 92.25 67 ARG A C 1
ATOM 543 O O . ARG A 1 67 ? 4.689 9.352 -1.887 1.00 92.25 67 ARG A O 1
ATOM 550 N N . TYR A 1 68 ? 4.417 7.262 -2.647 1.00 91.50 68 TYR A N 1
ATOM 551 C CA . TYR A 1 68 ? 5.773 7.035 -3.115 1.00 91.50 68 TYR A CA 1
ATOM 552 C C . TYR A 1 68 ? 5.757 6.503 -4.542 1.00 91.50 68 TYR A C 1
ATOM 554 O O . TYR A 1 68 ? 4.814 5.839 -4.991 1.00 91.50 68 TYR A O 1
ATOM 562 N N . GLN A 1 69 ? 6.856 6.752 -5.234 1.00 86.88 69 GLN A N 1
ATOM 563 C CA . GLN A 1 69 ? 7.196 6.105 -6.485 1.00 86.88 69 GLN A CA 1
ATOM 564 C C . GLN A 1 69 ? 8.499 5.346 -6.324 1.00 86.88 69 GLN A C 1
ATOM 566 O O . GLN A 1 69 ? 9.317 5.635 -5.450 1.00 86.88 69 GLN A O 1
ATOM 571 N N . LYS A 1 70 ? 8.651 4.342 -7.181 1.00 85.44 70 LYS A N 1
ATOM 572 C CA . LYS A 1 70 ? 9.868 3.563 -7.284 1.00 85.44 70 LYS A CA 1
ATOM 573 C C . LYS A 1 70 ? 10.508 3.856 -8.626 1.00 85.44 70 LYS A C 1
ATOM 575 O O . LYS A 1 70 ? 9.848 3.713 -9.655 1.00 85.44 70 LYS A O 1
ATOM 580 N N . ASP A 1 71 ? 11.757 4.289 -8.609 1.00 82.00 71 ASP A N 1
ATOM 581 C CA . ASP A 1 71 ? 12.478 4.598 -9.835 1.00 82.00 71 ASP A CA 1
ATOM 582 C C . ASP A 1 71 ? 12.936 3.320 -10.573 1.00 82.00 71 ASP A C 1
ATOM 584 O O . ASP A 1 71 ? 12.696 2.180 -10.153 1.00 82.00 71 ASP A O 1
ATOM 588 N N . LEU A 1 72 ? 13.621 3.502 -11.706 1.00 80.38 72 LEU A N 1
ATOM 589 C CA . LEU A 1 72 ? 14.160 2.387 -12.490 1.00 80.38 72 LEU A CA 1
ATOM 590 C C . LEU A 1 72 ? 15.276 1.613 -11.768 1.00 80.38 72 LEU A C 1
ATOM 592 O O . LEU A 1 72 ? 15.555 0.482 -12.168 1.00 80.38 72 LEU A O 1
ATOM 596 N N . ASN A 1 73 ? 15.877 2.189 -10.725 1.00 80.19 73 ASN A N 1
ATOM 597 C CA . ASN A 1 73 ? 16.945 1.609 -9.911 1.00 80.19 73 ASN A CA 1
ATOM 598 C C . ASN A 1 73 ? 16.433 0.981 -8.610 1.00 80.19 73 ASN A C 1
ATOM 600 O O . ASN A 1 73 ? 17.231 0.463 -7.832 1.00 80.19 73 ASN A O 1
ATOM 604 N N . ASN A 1 74 ? 15.109 0.919 -8.424 1.00 80.19 74 ASN A N 1
ATOM 605 C CA . ASN A 1 74 ? 14.449 0.343 -7.256 1.00 80.19 74 ASN A CA 1
ATOM 606 C C . ASN A 1 74 ? 14.492 1.241 -5.997 1.00 80.19 74 ASN A C 1
ATOM 608 O O . ASN A 1 74 ? 14.204 0.747 -4.905 1.00 80.19 74 ASN A O 1
ATOM 612 N N . GLU A 1 75 ? 14.796 2.530 -6.134 1.00 85.56 75 GLU A N 1
ATOM 613 C CA . GLU A 1 75 ? 14.805 3.497 -5.035 1.00 85.56 75 GLU A CA 1
ATOM 614 C C . GLU A 1 75 ? 13.421 4.121 -4.833 1.00 85.56 75 GLU A C 1
ATOM 616 O O . GLU A 1 75 ? 12.721 4.448 -5.794 1.00 85.56 75 GLU A O 1
ATOM 621 N N . PHE A 1 76 ? 13.014 4.267 -3.569 1.00 88.25 76 PHE A N 1
ATOM 622 C CA . PHE A 1 76 ? 11.735 4.870 -3.200 1.00 88.25 76 PHE A CA 1
ATOM 623 C C . PHE A 1 76 ? 11.893 6.361 -2.933 1.00 88.25 76 PHE A C 1
ATOM 625 O O . PHE A 1 76 ? 12.633 6.761 -2.035 1.00 88.25 76 PHE A O 1
ATOM 632 N N . THR A 1 77 ? 11.119 7.175 -3.638 1.00 89.06 77 THR A N 1
ATOM 633 C CA . THR A 1 77 ? 11.032 8.618 -3.406 1.00 89.06 77 THR A CA 1
ATOM 634 C C . THR A 1 77 ? 9.593 8.998 -3.100 1.00 89.06 77 THR A C 1
ATOM 636 O O . THR A 1 77 ? 8.651 8.470 -3.694 1.00 89.06 77 THR A O 1
ATOM 639 N N . GLN A 1 78 ? 9.407 9.875 -2.112 1.00 89.81 78 GLN A N 1
ATOM 640 C CA . GLN A 1 78 ? 8.080 10.405 -1.818 1.00 89.81 78 GLN A CA 1
ATOM 641 C C . GLN A 1 78 ? 7.648 11.305 -2.976 1.00 89.81 78 GLN A C 1
ATOM 643 O O . GLN A 1 78 ? 8.418 12.152 -3.430 1.00 89.81 78 GLN A O 1
ATOM 648 N N . THR A 1 79 ? 6.422 11.116 -3.454 1.00 84.31 79 THR A N 1
ATOM 649 C CA . THR A 1 79 ? 5.892 11.843 -4.607 1.00 84.31 79 THR A CA 1
ATOM 650 C C . THR A 1 79 ? 4.837 12.830 -4.139 1.00 84.31 79 THR A C 1
ATOM 652 O O . THR A 1 79 ? 3.699 12.446 -3.881 1.00 84.31 79 THR A O 1
ATOM 655 N N . ASN A 1 80 ? 5.217 14.105 -4.078 1.00 82.56 80 ASN A N 1
ATOM 656 C CA . ASN A 1 80 ? 4.310 15.202 -3.720 1.00 82.56 80 ASN A CA 1
ATOM 657 C C . ASN A 1 80 ? 3.759 15.925 -4.960 1.00 82.56 80 ASN A C 1
ATOM 659 O O . ASN A 1 80 ? 2.837 16.728 -4.858 1.00 82.56 80 ASN A O 1
ATOM 663 N N . SER A 1 81 ? 4.306 15.644 -6.144 1.00 79.56 81 SER A N 1
ATOM 664 C CA . SER A 1 81 ? 3.780 16.119 -7.420 1.00 79.56 81 SER A CA 1
ATOM 665 C C . SER A 1 81 ? 4.259 15.251 -8.587 1.00 79.56 81 SER A C 1
ATOM 667 O O . SER A 1 81 ? 5.265 14.548 -8.482 1.00 79.56 81 SER A O 1
ATOM 669 N N . GLN A 1 82 ? 3.531 15.289 -9.702 1.00 72.25 82 GLN A N 1
ATOM 670 C CA . GLN A 1 82 ? 3.927 14.705 -10.981 1.00 72.25 82 GLN A CA 1
ATOM 671 C C . GLN A 1 82 ? 3.397 15.582 -12.121 1.00 72.25 82 GLN A C 1
ATOM 673 O O . GLN A 1 82 ? 2.205 15.571 -12.424 1.00 72.25 82 GLN A O 1
ATOM 678 N N . GLY A 1 83 ? 4.290 16.349 -12.754 1.00 78.44 83 GLY A N 1
ATOM 679 C CA . GLY A 1 83 ? 3.885 17.406 -13.685 1.00 78.44 83 GLY A CA 1
ATOM 680 C C . GLY A 1 83 ? 3.077 18.476 -12.950 1.00 78.44 83 GLY A C 1
ATOM 681 O O . GLY A 1 83 ? 3.502 18.943 -11.895 1.00 78.44 83 GLY A O 1
ATOM 682 N N . ASP A 1 84 ? 1.897 18.799 -13.473 1.00 78.06 84 ASP A N 1
ATOM 683 C CA . ASP A 1 84 ? 0.983 19.782 -12.874 1.00 78.06 84 ASP A CA 1
ATOM 684 C C . ASP A 1 84 ? 0.109 19.194 -11.751 1.00 78.06 84 ASP A C 1
ATOM 686 O O . ASP A 1 84 ? -0.623 19.917 -11.076 1.00 78.06 84 ASP A O 1
ATOM 690 N N . LEU A 1 85 ? 0.168 17.875 -11.535 1.00 75.50 85 LEU A N 1
ATOM 691 C CA . LEU A 1 85 ? -0.575 17.211 -10.469 1.00 75.50 85 LEU A CA 1
ATOM 692 C C . LEU A 1 85 ? 0.186 17.339 -9.155 1.00 75.50 85 LEU A C 1
ATOM 694 O O . LEU A 1 85 ? 1.339 16.922 -9.062 1.00 75.50 85 LEU A O 1
ATOM 698 N N . VAL A 1 86 ? -0.474 17.856 -8.124 1.00 79.00 86 VAL A N 1
ATOM 699 C CA . VAL A 1 86 ? 0.038 17.882 -6.749 1.00 79.00 86 VAL A CA 1
ATOM 700 C C . VAL A 1 86 ? -0.657 16.780 -5.960 1.00 79.00 86 VAL A C 1
ATOM 702 O O . VAL A 1 86 ? -1.881 16.661 -5.993 1.00 79.00 86 VAL A O 1
ATOM 705 N N . PHE A 1 87 ? 0.123 15.967 -5.255 1.00 80.69 87 PHE A N 1
ATOM 706 C CA . PHE A 1 87 ? -0.387 14.925 -4.373 1.00 80.69 87 PHE A CA 1
ATOM 707 C C . PHE A 1 87 ? -0.163 15.347 -2.931 1.00 80.69 87 PHE A C 1
ATOM 709 O O . PHE A 1 87 ? 0.968 15.599 -2.514 1.00 80.69 87 PHE A O 1
ATOM 716 N N . TYR A 1 88 ? -1.253 15.413 -2.177 1.00 81.69 88 TYR A N 1
ATOM 717 C CA . TYR A 1 88 ? -1.211 15.747 -0.765 1.00 81.69 88 TYR A CA 1
ATOM 718 C C . TYR A 1 88 ? -1.186 14.481 0.086 1.00 81.69 88 TYR A C 1
ATOM 720 O O . TYR A 1 88 ? -1.800 13.462 -0.248 1.00 81.69 88 TYR A O 1
ATOM 728 N N . ASP A 1 89 ? -0.497 14.584 1.218 1.00 90.69 89 ASP A N 1
ATOM 729 C CA . ASP A 1 89 ? -0.630 13.646 2.323 1.00 90.69 89 ASP A CA 1
ATOM 730 C C . ASP A 1 89 ? -2.120 13.468 2.645 1.00 90.69 89 ASP A C 1
ATOM 732 O O . ASP A 1 89 ? -2.873 14.433 2.784 1.00 90.69 89 ASP A O 1
ATOM 736 N N . THR A 1 90 ? -2.559 12.216 2.695 1.00 92.81 90 THR A N 1
ATOM 737 C CA . THR A 1 90 ? -3.979 11.873 2.746 1.00 92.81 90 THR A CA 1
ATOM 738 C C . THR A 1 90 ? -4.305 11.259 4.098 1.00 92.81 90 THR A C 1
ATOM 740 O O . THR A 1 90 ? -3.650 10.305 4.506 1.00 92.81 90 THR A O 1
ATOM 743 N N . ALA A 1 91 ? -5.319 11.763 4.800 1.00 95.75 91 ALA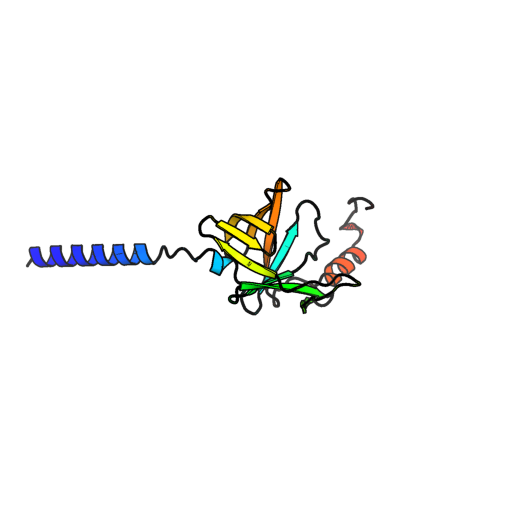 A N 1
ATOM 744 C CA . ALA A 1 91 ? -5.760 11.146 6.049 1.00 95.75 91 ALA A CA 1
ATOM 745 C C . ALA A 1 91 ? -6.284 9.722 5.801 1.00 95.75 91 ALA A C 1
ATOM 747 O O . ALA A 1 91 ? -6.915 9.453 4.773 1.00 95.75 91 ALA A O 1
ATOM 748 N N . TRP A 1 92 ? -6.047 8.815 6.742 1.00 96.50 92 TRP A N 1
ATOM 749 C CA . TRP A 1 92 ? -6.607 7.472 6.696 1.00 96.50 92 TRP A CA 1
ATOM 750 C C . TRP A 1 92 ? -7.035 6.987 8.081 1.00 96.50 92 TRP A C 1
ATOM 752 O O . TRP A 1 92 ? -6.527 7.443 9.104 1.00 96.50 92 TRP A O 1
ATOM 762 N N . SER A 1 93 ? -7.985 6.058 8.109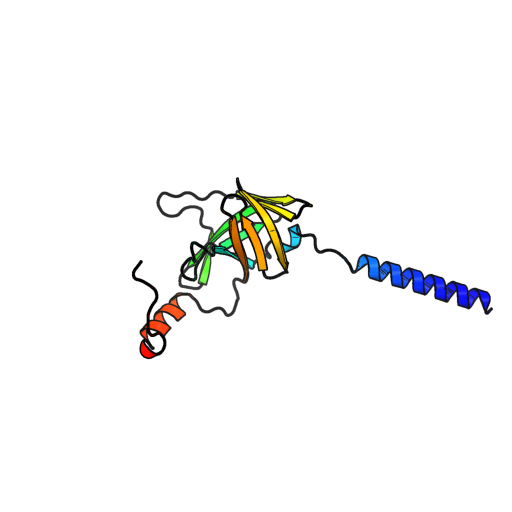 1.00 95.25 93 SER A N 1
ATOM 763 C CA . SER A 1 93 ? -8.404 5.358 9.322 1.00 95.25 93 SER A CA 1
ATOM 764 C C . SER A 1 93 ? -9.119 4.058 8.974 1.00 95.25 93 SER A C 1
ATOM 766 O O . SER A 1 93 ? -9.590 3.873 7.852 1.00 95.25 93 SER A O 1
ATOM 768 N N . VAL A 1 94 ? -9.217 3.150 9.942 1.00 95.19 94 VAL A N 1
ATOM 769 C CA . VAL A 1 94 ? -9.968 1.901 9.800 1.00 95.19 94 VAL A CA 1
ATOM 770 C C . VAL A 1 94 ? -11.031 1.826 10.887 1.00 95.19 94 VAL A C 1
ATOM 772 O O . VAL A 1 94 ? -10.728 1.953 12.074 1.00 95.19 94 VAL A O 1
ATOM 775 N N . SER A 1 95 ? -12.284 1.619 10.487 1.00 92.69 95 SER A N 1
ATOM 776 C CA . SER A 1 95 ? -13.387 1.412 11.424 1.00 92.69 95 SER A CA 1
ATOM 777 C C . SER A 1 95 ? -13.429 -0.035 11.934 1.00 92.69 95 SER A C 1
ATOM 779 O O . SER A 1 95 ? -12.815 -0.944 11.373 1.00 92.69 95 SER A O 1
ATOM 7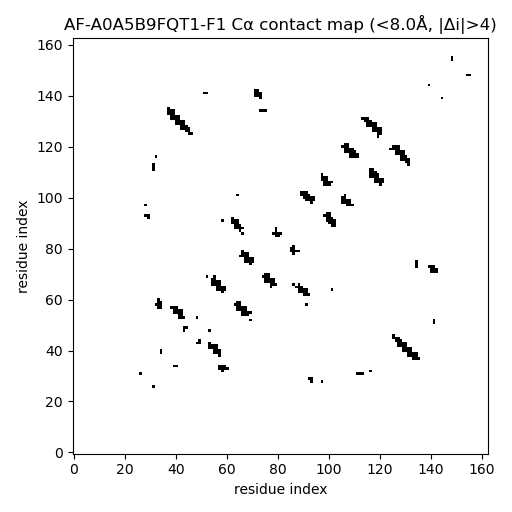81 N N . ARG A 1 96 ? -14.198 -0.274 13.004 1.00 88.31 96 ARG A N 1
ATOM 782 C CA . ARG A 1 96 ? -14.443 -1.634 13.522 1.00 88.31 96 ARG A CA 1
ATOM 783 C C . ARG A 1 96 ? -15.229 -2.516 12.555 1.00 88.31 96 ARG A C 1
ATOM 785 O O . ARG A 1 96 ? -15.136 -3.732 12.665 1.00 88.31 96 ARG A O 1
ATOM 792 N N . ASP A 1 97 ? -15.949 -1.903 11.625 1.00 91.31 97 ASP A N 1
ATOM 793 C CA . ASP A 1 97 ? -16.770 -2.579 10.621 1.00 91.31 97 ASP A CA 1
ATOM 794 C C . ASP A 1 97 ? -15.963 -2.893 9.350 1.00 91.31 97 ASP A C 1
ATOM 796 O O . ASP A 1 97 ? -16.529 -3.069 8.279 1.00 91.31 97 ASP A O 1
ATOM 800 N N . SER A 1 98 ? -14.630 -2.942 9.463 1.00 93.38 98 SER A N 1
ATOM 801 C CA . SER A 1 98 ? -13.703 -3.234 8.366 1.00 93.38 98 SER A CA 1
ATOM 802 C C . SER A 1 98 ? -13.761 -2.235 7.207 1.00 93.38 98 SER A C 1
ATOM 804 O O . SER A 1 98 ? -13.509 -2.601 6.065 1.00 93.38 98 SER A O 1
ATOM 806 N N . ILE A 1 99 ? -14.028 -0.956 7.487 1.00 95.12 99 ILE A N 1
ATOM 807 C CA . ILE A 1 99 ? -14.028 0.103 6.467 1.00 95.12 99 ILE A CA 1
ATOM 808 C C . ILE A 1 99 ? -12.723 0.893 6.555 1.00 95.12 99 ILE A C 1
ATOM 810 O O . ILE A 1 99 ? -12.450 1.530 7.575 1.00 95.12 99 ILE A O 1
ATOM 814 N N . LEU A 1 100 ? -11.945 0.900 5.472 1.00 95.69 100 LEU A N 1
ATOM 815 C CA . LEU A 1 100 ? -10.815 1.805 5.280 1.00 95.69 100 LEU A CA 1
ATOM 816 C C . LEU A 1 100 ? -11.333 3.141 4.745 1.00 95.69 100 LEU A C 1
ATOM 818 O O . LEU A 1 100 ? -11.819 3.226 3.616 1.00 95.69 100 LEU A O 1
ATOM 822 N N . THR A 1 101 ? -11.193 4.197 5.540 1.00 95.19 101 THR A N 1
ATOM 823 C CA . THR A 1 101 ? -11.302 5.569 5.039 1.00 95.19 101 THR A CA 1
ATOM 824 C C . THR A 1 101 ? -9.927 6.008 4.570 1.00 95.19 101 THR A C 1
ATOM 826 O O . THR A 1 101 ? -8.962 5.925 5.326 1.00 95.19 101 THR A O 1
ATOM 829 N N . TRP A 1 102 ? -9.828 6.460 3.327 1.00 93.62 102 TRP A N 1
ATOM 830 C CA . TRP A 1 102 ? -8.584 6.904 2.717 1.00 93.62 102 TRP A CA 1
ATOM 831 C C . TRP A 1 102 ? -8.859 8.145 1.870 1.00 93.62 102 TRP A C 1
ATOM 833 O O . TRP A 1 102 ? -9.364 8.071 0.749 1.00 93.62 102 TRP A O 1
ATOM 843 N N . GLY A 1 103 ? -8.577 9.308 2.453 1.00 90.69 103 GLY A N 1
ATOM 844 C CA . GLY A 1 103 ? -8.974 10.597 1.899 1.00 90.69 103 GLY A CA 1
ATOM 845 C C . GLY A 1 103 ? -10.490 10.716 1.853 1.00 90.69 103 GLY A C 1
ATOM 846 O O . GLY A 1 103 ? -11.164 10.545 2.864 1.00 90.69 103 GLY A O 1
ATOM 847 N N . GLU A 1 104 ? -11.024 10.984 0.666 1.00 89.25 104 GLU A N 1
ATOM 848 C CA . GLU A 1 104 ? -12.469 11.088 0.429 1.00 89.25 104 GLU A CA 1
ATOM 849 C C . GLU A 1 104 ? -13.128 9.736 0.105 1.00 89.25 104 GLU A C 1
ATOM 851 O O . GLU A 1 104 ? -14.332 9.667 -0.160 1.00 89.25 104 GLU A O 1
ATOM 856 N N . HIS A 1 105 ? -12.348 8.651 0.096 1.00 90.25 105 HIS A N 1
ATOM 857 C CA . HIS A 1 105 ? -12.830 7.317 -0.232 1.00 90.25 105 HIS A CA 1
ATOM 858 C C . HIS A 1 105 ? -13.113 6.500 1.026 1.00 90.25 105 HIS A C 1
ATOM 860 O O . HIS A 1 105 ? -12.359 6.534 1.997 1.00 90.25 105 HIS A O 1
ATOM 866 N N . SER A 1 106 ? -14.181 5.707 0.965 1.00 93.00 106 SER A N 1
ATOM 867 C CA . SER A 1 106 ? -14.495 4.659 1.936 1.00 93.00 106 SER A CA 1
ATOM 868 C C . SER A 1 106 ? -14.565 3.331 1.193 1.00 93.00 106 SER A C 1
ATOM 870 O O . SER A 1 106 ? -15.289 3.215 0.201 1.00 93.00 106 SER A O 1
ATOM 872 N N . LEU A 1 107 ? -13.766 2.371 1.645 1.00 94.75 107 LEU A N 1
ATOM 873 C CA . LEU A 1 107 ? -13.507 1.095 0.986 1.00 94.75 107 LEU A CA 1
ATOM 874 C C . LEU A 1 107 ? -13.742 -0.030 1.992 1.00 94.75 107 LEU A C 1
ATOM 876 O O . LEU A 1 107 ? -13.201 0.024 3.097 1.00 94.75 107 LEU A O 1
ATOM 880 N N . ASP A 1 108 ? -14.503 -1.052 1.613 1.00 96.12 108 ASP A N 1
ATOM 881 C CA . ASP A 1 108 ? -14.662 -2.236 2.457 1.00 96.12 108 ASP A CA 1
ATOM 882 C C . ASP A 1 108 ? -13.406 -3.102 2.369 1.00 96.12 108 ASP A C 1
ATOM 884 O O . ASP A 1 108 ? -12.943 -3.435 1.277 1.00 96.12 108 ASP A O 1
ATOM 888 N N . ILE A 1 109 ? -12.846 -3.482 3.514 1.00 96.00 109 ILE A N 1
ATOM 889 C CA . ILE A 1 109 ? -11.779 -4.476 3.600 1.00 96.00 109 ILE A CA 1
ATOM 890 C C . ILE A 1 109 ? -12.442 -5.851 3.622 1.00 96.00 109 ILE A C 1
ATOM 892 O O . ILE A 1 109 ? -13.012 -6.263 4.632 1.00 96.00 109 ILE A O 1
ATOM 896 N N . VAL A 1 110 ? -12.368 -6.559 2.496 1.00 95.44 110 VAL A N 1
ATOM 897 C CA . VAL A 1 110 ? -13.039 -7.858 2.319 1.00 95.44 110 VAL A CA 1
ATOM 898 C C . VAL A 1 110 ? -12.153 -9.042 2.700 1.00 95.44 110 VAL A C 1
ATOM 900 O O . VAL A 1 110 ? -12.666 -10.088 3.084 1.00 95.44 110 VAL A O 1
ATOM 903 N N . ASP A 1 111 ? -10.832 -8.878 2.608 1.00 94.25 111 ASP A N 1
ATOM 904 C CA . ASP A 1 111 ? -9.845 -9.868 3.038 1.00 94.25 111 ASP A CA 1
ATOM 905 C C . ASP A 1 111 ? -8.516 -9.180 3.372 1.00 94.25 111 ASP A C 1
ATOM 907 O O . ASP A 1 111 ? -8.169 -8.154 2.776 1.00 94.25 111 ASP A O 1
ATOM 911 N N . TYR A 1 112 ? -7.767 -9.727 4.327 1.00 93.44 112 TYR A N 1
ATOM 912 C CA . TYR A 1 112 ? -6.471 -9.183 4.713 1.00 93.44 112 TYR A CA 1
ATOM 913 C C . TYR A 1 112 ? -5.572 -10.207 5.406 1.00 93.44 112 TYR A C 1
ATOM 915 O O . TYR A 1 112 ? -6.004 -11.081 6.154 1.00 93.44 112 TYR A O 1
ATOM 923 N N . ASN A 1 113 ? -4.271 -10.032 5.209 1.00 90.69 113 ASN A N 1
ATOM 924 C CA . ASN A 1 113 ? -3.227 -10.650 6.010 1.00 90.69 113 ASN A CA 1
ATOM 925 C C . ASN A 1 113 ? -2.025 -9.694 6.111 1.00 90.69 113 ASN A C 1
ATOM 927 O O . ASN A 1 113 ? -2.091 -8.525 5.733 1.00 90.69 113 ASN A O 1
ATOM 931 N N . GLU A 1 114 ? -0.907 -10.181 6.642 1.00 89.00 114 GLU A N 1
ATOM 932 C CA . GLU A 1 114 ? 0.311 -9.385 6.814 1.00 89.00 114 GLU A CA 1
ATOM 933 C C . GLU A 1 114 ? 0.940 -8.890 5.498 1.00 89.00 114 GLU A C 1
ATOM 935 O O . GLU A 1 114 ? 1.727 -7.946 5.531 1.00 89.00 114 GLU A O 1
ATOM 940 N N . ASN A 1 115 ? 0.603 -9.496 4.357 1.00 91.50 115 ASN A N 1
ATOM 941 C CA . ASN A 1 115 ? 1.202 -9.233 3.048 1.00 91.50 115 ASN A CA 1
ATOM 942 C C . ASN A 1 115 ? 0.217 -8.686 2.010 1.00 91.50 115 ASN A C 1
ATOM 944 O O . ASN A 1 115 ? 0.662 -8.119 1.010 1.00 91.50 115 ASN A O 1
ATOM 948 N N . THR A 1 116 ? -1.090 -8.856 2.207 1.00 94.44 116 THR A N 1
ATOM 949 C CA . THR A 1 116 ? -2.114 -8.430 1.247 1.00 94.44 116 THR A CA 1
ATOM 950 C C . THR A 1 116 ? -3.331 -7.838 1.934 1.00 94.44 116 THR A C 1
ATOM 952 O O . THR A 1 116 ? -3.757 -8.339 2.972 1.00 94.44 116 THR A O 1
ATOM 955 N N . ILE A 1 117 ? -3.931 -6.820 1.320 1.00 95.62 117 ILE A N 1
ATOM 956 C CA . ILE A 1 117 ? -5.263 -6.321 1.676 1.00 95.62 117 ILE A CA 1
ATOM 957 C C . ILE A 1 117 ? -6.084 -6.242 0.395 1.00 95.62 117 ILE A C 1
ATOM 959 O O . ILE A 1 117 ? -5.644 -5.641 -0.587 1.00 95.62 117 ILE A O 1
ATOM 963 N N . THR A 1 118 ? -7.273 -6.826 0.424 1.00 95.69 118 THR A N 1
ATOM 964 C CA . THR A 1 118 ? -8.255 -6.732 -0.652 1.00 95.69 118 THR A CA 1
ATOM 965 C C . THR A 1 118 ? -9.322 -5.733 -0.236 1.00 95.69 118 THR A C 1
ATOM 967 O O . THR A 1 118 ? -9.948 -5.866 0.818 1.00 95.69 118 THR A O 1
ATOM 970 N N . LEU A 1 119 ? -9.511 -4.716 -1.066 1.00 95.50 119 LEU A N 1
ATOM 971 C CA . LEU A 1 119 ? -10.440 -3.619 -0.855 1.00 95.50 119 LEU A CA 1
ATOM 972 C C . LEU A 1 119 ? -11.535 -3.686 -1.913 1.00 95.50 119 LEU A C 1
ATOM 974 O O . LEU A 1 119 ? -11.249 -3.931 -3.082 1.00 95.50 119 LEU A O 1
ATOM 978 N N . TYR A 1 120 ? -12.771 -3.413 -1.525 1.00 94.38 120 TYR A N 1
ATOM 979 C CA . TYR A 1 120 ? -13.897 -3.303 -2.439 1.00 94.38 120 TYR A CA 1
ATOM 980 C C . TYR A 1 120 ? -14.364 -1.847 -2.528 1.00 94.38 120 TYR A C 1
ATOM 982 O O . TYR A 1 120 ? -14.676 -1.199 -1.525 1.00 94.38 120 TYR A O 1
ATOM 990 N N . LEU A 1 121 ? -14.370 -1.310 -3.749 1.00 88.06 121 LEU A N 1
ATOM 991 C CA . LEU A 1 121 ? -14.780 0.057 -4.045 1.00 88.06 121 LEU A CA 1
ATOM 992 C C . LEU A 1 121 ? -16.249 0.079 -4.470 1.00 88.06 121 LEU A C 1
ATOM 994 O O . LEU A 1 121 ? -16.570 0.057 -5.657 1.00 88.06 121 LEU A O 1
ATOM 998 N N . ASN A 1 122 ? -17.137 0.208 -3.481 1.00 79.19 122 ASN A N 1
ATOM 999 C CA . ASN A 1 122 ? -18.597 0.192 -3.650 1.00 79.19 122 ASN A CA 1
ATOM 1000 C C . ASN A 1 122 ? -19.125 1.069 -4.795 1.00 79.19 122 ASN A C 1
ATOM 1002 O O . ASN A 1 122 ? -20.062 0.691 -5.489 1.00 79.19 122 ASN A O 1
ATOM 1006 N N . ARG A 1 123 ? -18.547 2.261 -4.999 1.00 79.62 123 ARG A N 1
ATOM 1007 C CA . ARG A 1 123 ? -19.027 3.211 -6.021 1.00 79.62 123 ARG A CA 1
ATOM 1008 C C . ARG A 1 123 ? -18.793 2.742 -7.459 1.00 79.62 123 ARG A C 1
ATOM 1010 O O . ARG A 1 123 ? -19.417 3.289 -8.361 1.00 79.62 123 ARG A O 1
ATOM 1017 N N . GLN A 1 124 ? -17.868 1.810 -7.670 1.00 79.94 124 GLN A N 1
ATOM 1018 C CA . GLN A 1 124 ? -17.436 1.361 -8.994 1.00 79.94 124 GLN A CA 1
ATOM 1019 C C . GLN A 1 124 ? -17.524 -0.160 -9.166 1.00 79.94 124 GLN A C 1
ATOM 1021 O O . GLN A 1 124 ? -17.126 -0.641 -10.220 1.00 79.94 124 GLN A O 1
ATOM 1026 N N . ASP A 1 125 ? -18.035 -0.884 -8.161 1.00 86.81 125 ASP A N 1
ATOM 1027 C CA . ASP A 1 125 ? -18.181 -2.347 -8.163 1.00 86.81 125 ASP A CA 1
ATOM 1028 C C . ASP A 1 125 ? -16.896 -3.060 -8.624 1.00 86.81 125 ASP A C 1
ATOM 1030 O O . ASP A 1 125 ? -16.875 -3.821 -9.589 1.00 86.81 125 ASP A O 1
ATOM 1034 N N . ARG A 1 126 ? -15.769 -2.720 -7.981 1.00 88.50 126 ARG A N 1
ATOM 1035 C CA . ARG A 1 126 ? -14.452 -3.266 -8.339 1.00 88.50 126 ARG A CA 1
ATOM 1036 C C . ARG A 1 126 ? -13.548 -3.485 -7.137 1.00 88.50 126 ARG A C 1
ATOM 1038 O O . ARG A 1 126 ? -13.685 -2.809 -6.113 1.00 88.50 126 ARG A O 1
ATOM 1045 N N . PHE A 1 127 ? -12.581 -4.383 -7.301 1.00 91.69 127 PHE A N 1
ATOM 1046 C CA . PHE A 1 127 ? -11.571 -4.666 -6.290 1.00 91.69 127 PHE A CA 1
ATOM 1047 C C . PHE A 1 127 ? -10.288 -3.865 -6.509 1.00 91.69 127 PHE A C 1
ATOM 1049 O O . PHE A 1 127 ? -9.818 -3.674 -7.630 1.00 91.69 127 PHE A O 1
ATOM 1056 N N . LEU A 1 128 ? -9.701 -3.432 -5.398 1.00 92.25 128 LEU A N 1
ATOM 1057 C CA . LEU A 1 128 ? -8.346 -2.912 -5.324 1.00 92.25 128 LEU A CA 1
ATOM 1058 C C . LEU A 1 128 ? -7.523 -3.834 -4.431 1.00 92.25 128 LEU A C 1
ATOM 1060 O O . LEU A 1 128 ? -8.003 -4.324 -3.409 1.00 92.25 128 LEU A O 1
ATOM 1064 N N . PHE A 1 129 ? -6.262 -4.032 -4.786 1.00 93.31 129 PHE A N 1
ATOM 1065 C CA . PHE A 1 129 ? -5.367 -4.917 -4.054 1.00 93.31 129 PHE A CA 1
ATOM 1066 C C . PHE A 1 129 ? -4.152 -4.134 -3.575 1.00 93.31 129 PHE A C 1
ATOM 1068 O O . PHE A 1 129 ? -3.479 -3.464 -4.359 1.00 93.31 129 PHE A O 1
ATOM 1075 N N . LEU A 1 130 ? -3.850 -4.232 -2.285 1.00 94.19 130 LEU A N 1
ATOM 1076 C CA . LEU A 1 130 ? -2.619 -3.718 -1.705 1.00 94.19 130 LEU A CA 1
ATOM 1077 C C . LEU A 1 130 ? -1.679 -4.888 -1.438 1.00 94.19 130 LEU A C 1
ATOM 1079 O O . LEU A 1 130 ? -2.004 -5.784 -0.663 1.00 94.19 130 LEU A O 1
ATOM 1083 N N . PHE A 1 131 ? -0.494 -4.857 -2.040 1.00 92.94 131 PHE A N 1
ATOM 1084 C CA . PHE A 1 131 ? 0.558 -5.850 -1.823 1.00 92.94 131 PHE A CA 1
ATOM 1085 C C . PHE A 1 131 ? 1.704 -5.249 -1.024 1.00 92.94 131 PHE A C 1
ATOM 1087 O O . PHE A 1 131 ? 2.238 -4.198 -1.387 1.00 92.94 131 PHE A O 1
ATOM 1094 N N . ARG A 1 132 ? 2.118 -5.913 0.053 1.00 92.94 132 ARG A N 1
ATOM 1095 C CA . ARG A 1 132 ? 3.238 -5.454 0.869 1.00 92.94 132 ARG A CA 1
ATOM 1096 C C . ARG A 1 132 ? 4.546 -5.684 0.123 1.00 92.94 132 ARG A C 1
ATOM 1098 O O . ARG A 1 132 ? 4.832 -6.778 -0.359 1.00 92.94 132 ARG A O 1
ATOM 1105 N N . VAL A 1 133 ? 5.359 -4.639 0.039 1.00 91.56 133 VAL A N 1
ATOM 1106 C CA . VAL A 1 133 ? 6.666 -4.654 -0.616 1.00 91.56 133 VAL A CA 1
ATOM 1107 C C . VAL A 1 133 ? 7.695 -4.051 0.326 1.00 91.56 133 VAL A C 1
ATOM 1109 O O . VAL A 1 133 ? 7.573 -2.898 0.732 1.00 91.56 133 VAL A O 1
ATOM 1112 N N . ASN A 1 134 ? 8.740 -4.817 0.630 1.00 90.38 134 ASN A N 1
ATOM 1113 C CA . ASN A 1 134 ? 9.893 -4.323 1.374 1.00 90.38 134 ASN A CA 1
ATOM 1114 C C . ASN A 1 134 ? 10.890 -3.632 0.429 1.00 90.38 134 ASN A C 1
ATOM 1116 O O . ASN A 1 134 ? 11.154 -4.122 -0.676 1.00 90.38 134 ASN A O 1
ATOM 1120 N N . GLU A 1 135 ? 11.494 -2.532 0.874 1.00 86.31 135 GLU A N 1
ATOM 1121 C CA . GLU A 1 135 ? 12.518 -1.808 0.109 1.00 86.31 135 GLU A CA 1
ATOM 1122 C C . GLU A 1 135 ? 13.715 -2.696 -0.273 1.00 86.31 135 GLU A C 1
ATOM 1124 O O . GLU A 1 135 ? 14.244 -2.574 -1.373 1.00 86.31 135 GLU A O 1
ATOM 1129 N N . ASN A 1 136 ? 14.073 -3.651 0.592 1.00 83.88 136 ASN A N 1
ATOM 1130 C CA . ASN A 1 136 ? 15.202 -4.564 0.422 1.00 83.88 136 ASN A CA 1
ATOM 1131 C C . ASN A 1 136 ? 14.785 -5.893 -0.222 1.00 83.88 136 ASN A C 1
ATOM 1133 O O . ASN A 1 136 ? 15.539 -6.865 -0.171 1.00 83.88 136 ASN A O 1
ATOM 1137 N N . SER A 1 137 ? 13.574 -5.987 -0.786 1.00 81.44 137 SER A N 1
ATOM 1138 C CA . SER A 1 137 ? 13.145 -7.234 -1.420 1.00 81.44 137 SER A CA 1
ATOM 1139 C C . SER A 1 137 ? 14.080 -7.606 -2.577 1.00 81.44 137 SER A C 1
ATOM 1141 O O . SER A 1 137 ? 14.544 -6.744 -3.326 1.00 81.44 137 SER A O 1
ATOM 1143 N N . ALA A 1 138 ? 14.272 -8.907 -2.797 1.00 77.31 138 ALA A N 1
ATOM 1144 C CA . ALA A 1 138 ? 15.053 -9.430 -3.920 1.00 77.31 138 ALA A CA 1
ATOM 1145 C C . ALA A 1 138 ? 14.401 -9.186 -5.302 1.00 77.31 138 ALA A C 1
ATOM 1147 O O . ALA A 1 138 ? 14.919 -9.644 -6.327 1.00 77.31 138 ALA A O 1
ATOM 1148 N N . ARG A 1 139 ? 13.258 -8.484 -5.354 1.00 80.06 139 ARG A N 1
ATOM 1149 C CA . ARG A 1 139 ? 12.568 -8.137 -6.596 1.00 80.06 139 ARG A CA 1
ATOM 1150 C C . ARG A 1 139 ? 13.496 -7.301 -7.473 1.00 80.06 139 ARG A C 1
ATOM 1152 O O . ARG A 1 139 ? 13.948 -6.226 -7.081 1.00 80.06 139 ARG A O 1
ATOM 1159 N N . LYS A 1 140 ?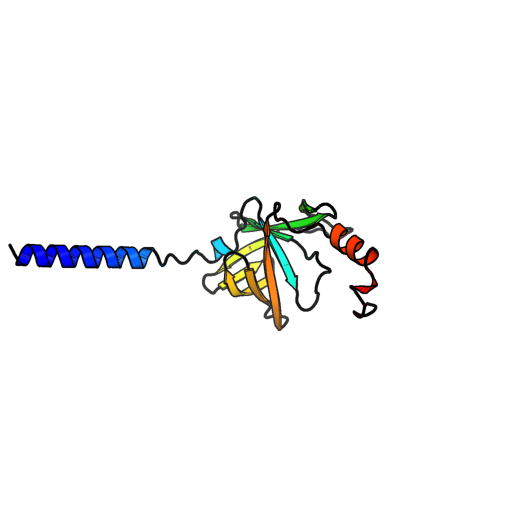 13.745 -7.798 -8.686 1.00 83.56 140 LYS A N 1
ATOM 1160 C CA . LYS A 1 140 ? 14.542 -7.095 -9.695 1.00 83.56 140 LYS A CA 1
ATOM 1161 C C . LYS A 1 140 ? 13.878 -5.764 -10.089 1.00 83.56 140 LYS A C 1
ATOM 1163 O O . LYS A 1 140 ? 12.645 -5.703 -10.108 1.00 83.56 140 LYS A O 1
ATOM 1168 N N . PRO A 1 141 ? 14.666 -4.724 -10.416 1.00 79.00 141 PRO A N 1
ATOM 1169 C CA . PRO A 1 141 ? 14.130 -3.446 -10.877 1.00 79.00 141 PRO A CA 1
ATOM 1170 C C . PRO A 1 141 ? 13.333 -3.609 -12.176 1.00 79.00 141 PRO A C 1
ATOM 1172 O O . PRO A 1 141 ? 13.565 -4.545 -12.942 1.00 79.00 141 PRO A O 1
ATOM 1175 N N . LEU A 1 142 ? 12.434 -2.667 -12.475 1.00 79.00 142 LEU A N 1
ATOM 1176 C CA . LEU A 1 142 ? 11.647 -2.692 -13.716 1.00 79.00 142 LEU A CA 1
ATOM 1177 C C . LEU A 1 142 ? 12.543 -2.773 -14.965 1.00 79.00 142 LEU A C 1
ATOM 1179 O O . LEU A 1 142 ? 12.252 -3.530 -15.893 1.00 79.00 142 LEU A O 1
ATOM 1183 N N . ARG A 1 143 ? 13.674 -2.055 -14.945 1.00 80.94 143 ARG A N 1
ATOM 1184 C CA . ARG A 1 143 ? 14.678 -2.048 -16.017 1.00 80.94 143 ARG A CA 1
ATOM 1185 C C . ARG A 1 143 ? 15.166 -3.451 -16.380 1.00 80.94 143 ARG A C 1
ATOM 1187 O O . ARG A 1 143 ? 15.228 -3.767 -17.560 1.00 80.94 143 ARG A O 1
ATOM 1194 N N . TYR A 1 144 ? 15.391 -4.316 -15.387 1.00 88.56 144 TYR A N 1
ATOM 1195 C CA . TYR A 1 144 ? 15.802 -5.704 -15.618 1.00 88.56 144 TYR A CA 1
ATOM 1196 C C . TYR A 1 144 ? 14.796 -6.466 -16.490 1.00 88.56 144 TYR A C 1
ATOM 1198 O O . TYR A 1 144 ? 15.193 -7.181 -17.403 1.00 88.56 144 TYR A O 1
ATOM 1206 N N . TYR A 1 145 ? 13.493 -6.314 -16.239 1.00 85.88 145 TYR A N 1
ATOM 1207 C CA . TYR A 1 145 ? 12.471 -7.012 -17.024 1.00 85.88 145 TYR A CA 1
ATOM 1208 C C . TYR A 1 145 ? 12.326 -6.433 -18.432 1.00 85.88 145 TYR A C 1
ATOM 1210 O O . TYR A 1 145 ? 12.112 -7.192 -19.374 1.00 85.88 145 TYR A O 1
ATOM 1218 N N . ILE A 1 146 ? 12.469 -5.113 -18.580 1.00 84.50 146 ILE A N 1
ATOM 1219 C CA . ILE A 1 146 ? 12.490 -4.451 -19.891 1.00 84.50 146 ILE A CA 1
ATOM 1220 C C . ILE A 1 146 ? 13.665 -4.975 -20.722 1.00 84.50 146 ILE A C 1
ATOM 1222 O O . ILE A 1 146 ? 13.476 -5.372 -21.870 1.00 84.50 146 ILE A O 1
ATOM 1226 N N . ASP A 1 147 ? 14.862 -5.015 -20.140 1.00 88.19 147 ASP A N 1
ATOM 1227 C CA . ASP A 1 147 ? 16.073 -5.440 -20.839 1.00 88.19 147 ASP A CA 1
ATOM 1228 C C . ASP A 1 147 ? 16.033 -6.942 -21.151 1.00 88.19 147 ASP A C 1
ATOM 1230 O O . ASP A 1 147 ? 16.299 -7.336 -22.284 1.00 88.19 147 ASP A O 1
ATOM 1234 N N . LYS A 1 148 ? 15.554 -7.775 -20.216 1.00 90.44 148 LYS A N 1
ATOM 1235 C CA . LYS A 1 148 ? 15.345 -9.214 -20.441 1.00 90.44 148 LYS A CA 1
ATOM 1236 C C . LYS A 1 148 ? 14.391 -9.498 -21.609 1.00 90.44 148 LYS A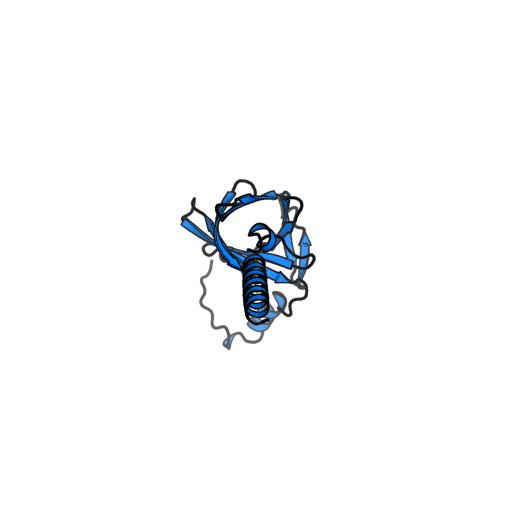 C 1
ATOM 1238 O O . LYS A 1 148 ? 14.606 -10.455 -22.347 1.00 90.44 148 LYS A O 1
ATOM 1243 N N . ARG A 1 149 ? 13.336 -8.693 -21.788 1.00 87.94 149 ARG A N 1
ATOM 1244 C CA . ARG A 1 149 ? 12.411 -8.837 -22.930 1.00 87.94 149 ARG A CA 1
ATOM 1245 C C . ARG A 1 149 ? 13.065 -8.466 -24.258 1.00 87.94 149 ARG A C 1
ATOM 1247 O O . ARG A 1 149 ? 12.794 -9.119 -25.256 1.00 87.94 149 ARG A O 1
ATOM 1254 N N . LYS A 1 150 ? 13.930 -7.448 -24.265 1.00 86.94 150 LYS A N 1
ATOM 1255 C CA . LYS A 1 150 ? 14.705 -7.061 -25.454 1.00 86.94 150 LYS A CA 1
ATOM 1256 C C . LYS A 1 150 ? 15.755 -8.107 -25.825 1.00 86.94 150 LYS A C 1
ATOM 1258 O O . LYS A 1 150 ? 16.009 -8.302 -27.005 1.00 86.94 150 LYS A O 1
ATOM 1263 N N . GLU A 1 151 ? 16.366 -8.741 -24.825 1.00 93.94 151 GLU A N 1
ATOM 1264 C CA . GLU A 1 151 ? 17.402 -9.762 -25.011 1.00 93.94 151 GLU A CA 1
ATOM 1265 C C . GLU A 1 151 ? 16.830 -11.093 -25.523 1.00 93.94 151 GLU A C 1
ATOM 1267 O O . GLU A 1 151 ? 17.475 -11.754 -26.331 1.00 93.94 151 GLU A O 1
ATOM 1272 N N . TYR A 1 152 ? 15.619 -11.467 -25.090 1.00 91.38 152 TYR A N 1
ATOM 1273 C CA . TYR A 1 152 ? 14.978 -12.744 -25.437 1.00 91.38 152 TYR A CA 1
ATOM 1274 C C . TYR A 1 152 ? 13.569 -12.566 -26.034 1.00 91.38 152 TYR A C 1
ATOM 1276 O O . TYR A 1 152 ? 12.596 -13.064 -25.449 1.00 91.38 152 TYR A O 1
ATOM 1284 N N . PRO A 1 153 ? 13.407 -11.847 -27.160 1.00 88.44 153 PRO A N 1
ATOM 1285 C CA . PRO A 1 153 ? 12.090 -11.543 -27.727 1.00 88.44 153 PRO A CA 1
ATOM 1286 C C . PRO A 1 153 ? 11.280 -12.801 -28.083 1.00 88.44 153 PRO A C 1
ATOM 1288 O O . PRO A 1 153 ? 10.060 -12.809 -27.957 1.00 88.44 153 PRO A O 1
ATOM 1291 N N . GLU A 1 154 ? 11.939 -13.901 -28.446 1.00 90.94 154 GLU A N 1
ATOM 1292 C CA . GLU A 1 154 ? 11.316 -15.188 -28.769 1.00 90.94 154 GLU A CA 1
ATOM 1293 C C . GLU A 1 154 ? 10.600 -15.849 -27.581 1.00 90.94 154 GLU A C 1
ATOM 1295 O O . GLU A 1 154 ? 9.688 -16.650 -27.776 1.00 90.94 154 GLU A O 1
ATOM 1300 N N . LYS A 1 155 ? 10.995 -15.515 -26.343 1.00 89.81 155 LYS A N 1
ATOM 1301 C CA . LYS A 1 155 ? 10.365 -16.025 -25.109 1.00 89.81 155 LYS A CA 1
ATOM 1302 C C . LYS A 1 155 ? 9.172 -15.189 -24.665 1.00 89.81 155 LYS A C 1
ATOM 1304 O O . LYS A 1 155 ? 8.423 -15.614 -23.788 1.00 89.81 155 LYS A O 1
ATOM 1309 N N . TYR A 1 156 ? 9.019 -14.005 -25.248 1.00 84.69 156 TYR A N 1
ATOM 1310 C CA . TYR A 1 156 ? 7.928 -13.080 -24.983 1.00 84.69 156 TYR A CA 1
ATOM 1311 C C . TYR A 1 156 ? 7.193 -12.777 -26.292 1.00 84.69 156 TYR A C 1
ATOM 1313 O O . TYR A 1 156 ? 7.168 -11.618 -26.709 1.00 84.69 156 TYR A O 1
ATOM 1321 N N . PRO A 1 157 ? 6.620 -13.797 -26.967 1.00 73.38 157 PRO A N 1
ATOM 1322 C CA . PRO A 1 157 ? 5.806 -13.553 -28.144 1.00 73.38 157 PRO A CA 1
ATOM 1323 C C . PRO A 1 157 ? 4.617 -12.690 -27.711 1.00 73.38 157 PRO A C 1
ATOM 1325 O O . PRO A 1 157 ? 3.763 -13.139 -26.948 1.00 73.38 157 PRO A O 1
ATOM 1328 N N . GLU A 1 158 ? 4.609 -11.425 -28.132 1.00 70.81 158 GLU A N 1
ATOM 1329 C CA . GLU A 1 158 ? 3.487 -10.509 -27.918 1.00 70.81 158 GLU A CA 1
ATOM 1330 C C . GLU A 1 158 ? 2.185 -11.189 -28.367 1.00 70.81 158 GLU A C 1
ATOM 1332 O O . GLU A 1 158 ? 2.137 -11.784 -29.450 1.00 70.81 158 GLU A O 1
ATOM 1337 N N . PRO A 1 159 ? 1.121 -11.098 -27.553 1.00 63.72 159 PRO A N 1
ATOM 1338 C CA . PRO A 1 159 ? 0.074 -10.175 -27.961 1.00 63.72 159 PRO A CA 1
ATOM 1339 C C . PRO A 1 159 ? -0.662 -9.571 -26.761 1.00 63.72 159 PRO A C 1
ATOM 1341 O O . PRO A 1 159 ? -1.624 -10.159 -26.275 1.00 63.72 159 PRO A O 1
ATOM 1344 N N . TYR A 1 160 ? -0.302 -8.364 -26.331 1.00 50.72 160 TYR A N 1
ATOM 1345 C CA . TYR A 1 160 ? -1.241 -7.556 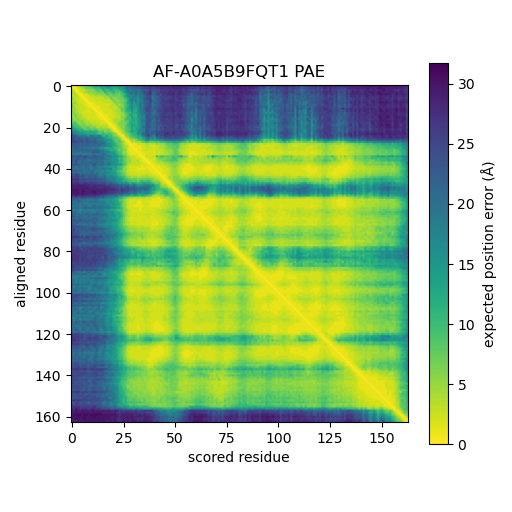-25.551 1.00 50.72 160 TYR A CA 1
ATOM 1346 C C . TYR A 1 160 ? -1.329 -6.163 -26.158 1.00 50.72 160 TYR A C 1
ATOM 1348 O O . TYR A 1 160 ? -0.478 -5.313 -25.938 1.00 50.72 160 TYR A O 1
ATOM 1356 N N . SER A 1 161 ? -2.345 -6.038 -27.021 1.00 42.41 161 SER A N 1
ATOM 1357 C CA . SER A 1 161 ? -2.962 -4.832 -27.582 1.00 42.41 161 SER A CA 1
ATOM 1358 C C . SER A 1 161 ? -2.114 -3.563 -27.580 1.00 42.41 161 SER A C 1
ATOM 1360 O O . SER A 1 161 ? -1.848 -2.978 -26.535 1.00 42.41 161 SER A O 1
ATOM 1362 N N . LYS A 1 162 ? -1.860 -3.061 -28.795 1.00 40.06 162 LYS A N 1
ATOM 1363 C CA . LYS A 1 162 ? -1.757 -1.622 -29.059 1.00 40.06 162 LYS A CA 1
ATOM 1364 C C . LYS A 1 162 ? -2.831 -0.895 -28.229 1.00 40.06 162 LYS A C 1
ATOM 1366 O O . LYS A 1 162 ? -4.007 -0.983 -28.577 1.00 40.06 162 LYS A O 1
ATOM 1371 N N . LEU A 1 163 ? -2.430 -0.265 -27.133 1.00 40.09 163 LEU A N 1
ATOM 1372 C CA . LEU A 1 163 ? -3.199 0.753 -26.426 1.00 40.09 163 LEU A CA 1
ATOM 1373 C C . LEU A 1 163 ? -2.548 2.089 -26.759 1.00 40.09 163 LEU A C 1
ATOM 1375 O O . LEU A 1 163 ? -1.305 2.168 -26.624 1.00 40.09 163 LEU A O 1
#